Protein AF-A0A538N9B5-F1 (afdb_monomer_lite)

Secondary structure (DSSP, 8-state):
-PPPHHHHHHHHHHHTT--HHHHHHHHHHHHS-TT--HHHHHHHHHTSS---HHHHHHHHHHHTS-HHHHHHHHHHHHHHS-----------S--

Structure (mmCIF, N/CA/C/O backbone):
data_AF-A0A538N9B5-F1
#
_entry.id   AF-A0A538N9B5-F1
#
loop_
_atom_site.group_PDB
_atom_site.id
_atom_site.type_symbol
_atom_site.label_atom_id
_atom_site.label_alt_id
_atom_site.label_comp_id
_atom_site.label_asym_id
_atom_site.label_entity_id
_atom_site.label_seq_id
_atom_site.pdbx_PDB_ins_code
_atom_site.Cartn_x
_atom_site.Cartn_y
_atom_site.Cartn_z
_atom_site.occupancy
_atom_site.B_iso_or_equiv
_atom_site.auth_seq_id
_atom_site.auth_comp_id
_atom_site.auth_asym_id
_atom_site.auth_atom_id
_atom_site.pdbx_PDB_model_num
ATOM 1 N N . MET A 1 1 ? -1.132 -3.961 -23.345 1.00 58.12 1 MET A N 1
ATOM 2 C CA . MET A 1 1 ? -0.326 -3.013 -22.543 1.00 58.12 1 MET A CA 1
ATOM 3 C C . MET A 1 1 ? -0.195 -3.568 -21.140 1.00 58.12 1 MET A C 1
ATOM 5 O O . MET A 1 1 ? -1.171 -4.063 -20.601 1.00 58.12 1 MET A O 1
ATOM 9 N N . GLU A 1 2 ? 1.006 -3.547 -20.583 1.00 80.12 2 GLU A N 1
ATOM 10 C CA . GLU A 1 2 ? 1.301 -4.075 -19.250 1.00 80.12 2 GLU A CA 1
ATOM 11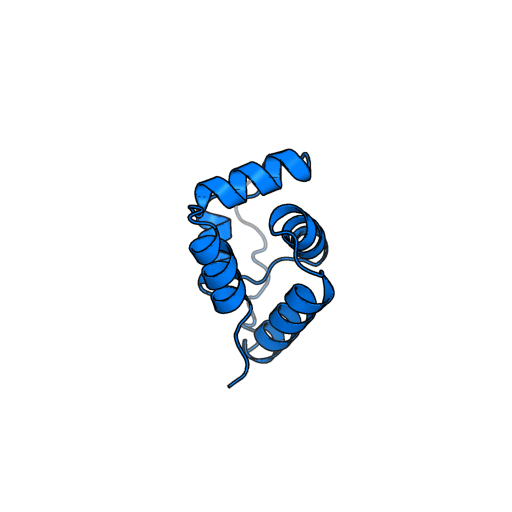 C C . GLU A 1 2 ? 0.876 -3.077 -18.154 1.00 80.12 2 GLU A C 1
ATOM 13 O O . GLU A 1 2 ? 1.362 -1.947 -18.141 1.00 80.12 2 GLU A O 1
ATOM 18 N N . GLU A 1 3 ? -0.005 -3.484 -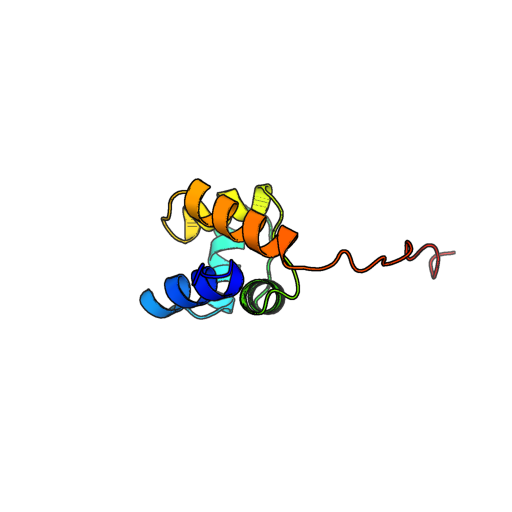17.232 1.00 90.44 3 GLU A N 1
ATOM 19 C CA . GLU A 1 3 ? -0.524 -2.635 -16.139 1.00 90.44 3 GLU A CA 1
ATOM 20 C C . GLU A 1 3 ? 0.607 -2.199 -15.183 1.00 90.44 3 GLU A C 1
ATOM 22 O O . GLU A 1 3 ? 1.459 -3.019 -14.815 1.00 90.44 3 GLU A O 1
ATOM 27 N N . SER A 1 4 ? 0.645 -0.917 -14.794 1.00 95.06 4 SER A N 1
ATOM 28 C CA . SER A 1 4 ? 1.600 -0.404 -13.800 1.00 95.06 4 SER A CA 1
ATOM 29 C C . SER A 1 4 ? 1.224 -0.860 -12.387 1.00 95.06 4 SER A C 1
ATOM 31 O O . SER A 1 4 ? 0.078 -1.210 -12.118 1.00 95.06 4 SER A O 1
ATOM 33 N N . PHE A 1 5 ? 2.176 -0.821 -11.456 1.00 97.12 5 PHE A N 1
ATOM 34 C CA . PHE A 1 5 ? 1.916 -1.171 -10.058 1.00 97.12 5 PHE A CA 1
ATOM 35 C C . PHE A 1 5 ? 0.809 -0.306 -9.447 1.00 97.12 5 PHE A C 1
ATOM 37 O O . PHE A 1 5 ? -0.106 -0.828 -8.818 1.00 97.12 5 PHE A O 1
ATOM 44 N N . GLY A 1 6 ? 0.875 1.009 -9.671 1.00 97.31 6 GLY A N 1
ATOM 45 C CA . GLY A 1 6 ? -0.112 1.947 -9.147 1.00 97.31 6 GLY A CA 1
ATOM 46 C C . GLY A 1 6 ? -1.516 1.690 -9.698 1.00 97.31 6 GLY A C 1
ATOM 47 O O . GLY A 1 6 ? -2.466 1.603 -8.925 1.00 97.31 6 GLY A O 1
ATOM 48 N N . ALA A 1 7 ? -1.632 1.447 -11.010 1.00 97.12 7 ALA A N 1
ATOM 49 C CA . ALA A 1 7 ? -2.905 1.112 -11.646 1.00 97.12 7 ALA A CA 1
ATOM 50 C C . ALA A 1 7 ? -3.489 -0.207 -11.111 1.00 97.12 7 ALA A C 1
ATOM 52 O O . ALA A 1 7 ? -4.666 -0.253 -10.751 1.00 97.12 7 ALA A O 1
ATOM 53 N N . MET A 1 8 ? -2.651 -1.242 -10.971 1.00 97.50 8 MET A N 1
ATOM 54 C CA . MET A 1 8 ? -3.047 -2.529 -10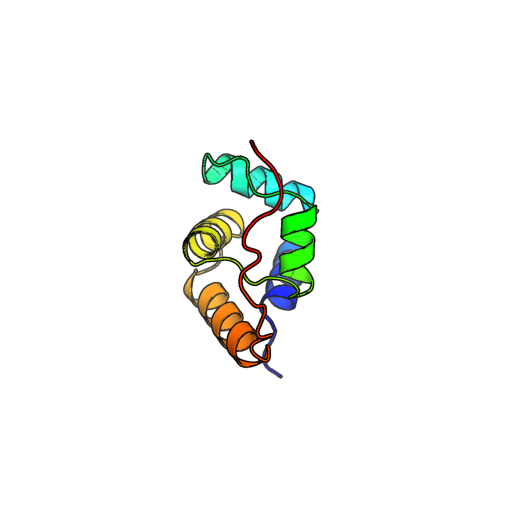.395 1.00 97.50 8 MET A CA 1
ATOM 55 C C . MET A 1 8 ? -3.558 -2.369 -8.960 1.00 97.50 8 MET A C 1
ATOM 57 O O . MET A 1 8 ? -4.620 -2.888 -8.614 1.00 97.50 8 MET A O 1
ATOM 61 N N . LEU A 1 9 ? -2.834 -1.611 -8.132 1.00 97.88 9 LEU A N 1
ATOM 62 C CA . LEU A 1 9 ? -3.206 -1.335 -6.747 1.00 97.88 9 LEU A CA 1
ATOM 63 C C . LEU A 1 9 ? -4.553 -0.603 -6.657 1.00 97.88 9 LEU A C 1
ATOM 65 O O . LEU A 1 9 ? -5.438 -1.031 -5.912 1.00 97.88 9 LEU A O 1
ATOM 69 N N . THR A 1 10 ? -4.747 0.449 -7.459 1.00 98.25 10 THR A N 1
ATOM 70 C CA . THR A 1 10 ? -6.018 1.181 -7.536 1.00 98.25 10 THR A CA 1
ATOM 71 C C . THR A 1 10 ? -7.162 0.266 -7.966 1.00 98.25 10 THR A C 1
ATOM 73 O O . THR A 1 10 ? -8.216 0.274 -7.328 1.00 98.25 10 THR A O 1
ATOM 76 N N . ARG A 1 11 ? -6.966 -0.561 -9.001 1.00 97.94 11 ARG A N 1
ATOM 77 C CA . ARG A 1 11 ? -7.984 -1.495 -9.501 1.00 97.94 11 ARG A CA 1
ATOM 78 C C . ARG A 1 11 ? -8.413 -2.494 -8.428 1.00 97.94 11 ARG A C 1
ATOM 80 O O . ARG A 1 11 ? -9.607 -2.646 -8.183 1.00 97.94 11 ARG A O 1
ATOM 87 N N . ILE A 1 12 ? -7.455 -3.138 -7.761 1.00 97.88 12 ILE A N 1
ATOM 88 C CA . ILE A 1 12 ? -7.708 -4.114 -6.688 1.00 97.88 12 ILE A CA 1
ATOM 89 C C . ILE A 1 12 ? -8.467 -3.465 -5.524 1.00 97.88 12 ILE A C 1
ATOM 91 O O . ILE A 1 12 ? -9.415 -4.054 -4.999 1.00 97.88 12 ILE A O 1
ATOM 95 N N . ARG A 1 13 ? -8.071 -2.247 -5.131 1.00 97.81 13 ARG A N 1
ATOM 96 C CA . ARG A 1 13 ? -8.720 -1.490 -4.058 1.00 97.81 13 ARG A CA 1
ATOM 97 C C . ARG A 1 13 ? -10.164 -1.124 -4.413 1.00 97.81 13 ARG A C 1
ATOM 99 O O . ARG A 1 13 ? -11.062 -1.313 -3.592 1.00 97.81 13 ARG A O 1
ATOM 106 N N . LEU A 1 14 ? -10.388 -0.589 -5.613 1.00 98.12 14 LEU A N 1
ATOM 107 C CA . LEU A 1 14 ? -11.714 -0.161 -6.064 1.00 98.12 14 LEU A CA 1
ATOM 108 C C . LEU A 1 14 ? -12.664 -1.343 -6.268 1.00 98.12 14 LEU A C 1
ATOM 110 O O . LEU A 1 14 ? -13.822 -1.238 -5.878 1.00 98.12 14 LEU A O 1
ATOM 114 N N . ALA A 1 15 ? -12.176 -2.482 -6.768 1.00 97.88 15 ALA A N 1
ATOM 115 C CA . ALA A 1 15 ? -12.969 -3.710 -6.880 1.00 97.88 15 ALA A CA 1
ATOM 116 C C . ALA A 1 15 ? -13.508 -4.203 -5.523 1.00 97.88 15 ALA A C 1
ATOM 118 O O . ALA A 1 15 ? -14.537 -4.867 -5.468 1.00 97.88 15 ALA A O 1
ATOM 119 N N . ARG A 1 16 ? -12.835 -3.849 -4.420 1.00 96.75 16 ARG A N 1
ATOM 120 C CA . ARG A 1 16 ? -13.263 -4.145 -3.043 1.00 96.75 16 ARG A CA 1
ATOM 121 C C . ARG A 1 16 ? -14.100 -3.030 -2.401 1.00 96.75 16 ARG A C 1
ATOM 123 O O . ARG A 1 16 ? -14.494 -3.158 -1.244 1.00 96.75 16 ARG A O 1
ATOM 130 N N . GLY A 1 17 ? -14.328 -1.912 -3.094 1.00 97.88 17 GLY A N 1
ATOM 131 C CA . GLY A 1 17 ? -14.989 -0.730 -2.531 1.00 97.88 17 GLY A CA 1
ATOM 132 C C . GLY A 1 17 ? -14.192 -0.069 -1.400 1.00 97.88 17 GLY A C 1
ATOM 133 O O . GLY A 1 17 ? -14.764 0.537 -0.494 1.00 97.88 17 GLY A O 1
ATOM 134 N N . TRP A 1 18 ? -12.865 -0.230 -1.382 1.00 98.25 18 TRP A N 1
ATOM 135 C CA . TRP A 1 18 ? -12.024 0.286 -0.302 1.00 98.25 18 TRP A CA 1
ATOM 136 C C . TRP A 1 18 ? -11.505 1.692 -0.615 1.00 98.25 18 TRP A C 1
ATOM 138 O O . TRP A 1 18 ? -11.135 2.003 -1.746 1.00 98.25 18 TRP A O 1
ATOM 148 N N . SER A 1 19 ? -11.438 2.564 0.392 1.00 98.31 19 SER A N 1
ATOM 149 C CA . SER A 1 19 ? -10.746 3.854 0.282 1.00 98.31 19 SER A CA 1
ATOM 150 C C . SER A 1 19 ? -9.234 3.676 0.472 1.00 98.31 19 SER A C 1
ATOM 152 O O . SER A 1 19 ? -8.778 2.664 1.004 1.00 98.31 19 SER A O 1
ATOM 154 N N . GLN A 1 20 ? -8.430 4.655 0.045 1.00 98.38 20 GLN A N 1
ATOM 155 C CA . GLN A 1 20 ? -6.975 4.634 0.275 1.00 98.38 20 GLN A CA 1
ATOM 156 C C . GLN A 1 20 ? -6.636 4.566 1.771 1.00 98.38 20 GLN A C 1
ATOM 158 O O . GLN A 1 20 ? -5.745 3.819 2.167 1.00 98.38 20 GLN A O 1
ATOM 163 N N . LEU A 1 21 ? -7.375 5.313 2.601 1.00 98.19 21 LEU A N 1
ATOM 164 C CA . LEU A 1 21 ? -7.231 5.278 4.058 1.00 98.19 21 LEU A CA 1
ATOM 165 C C . LEU A 1 21 ? -7.518 3.876 4.604 1.00 98.19 21 LEU A C 1
ATOM 167 O O . LEU A 1 21 ? -6.715 3.344 5.358 1.00 98.19 21 LEU A O 1
ATOM 171 N N . ARG A 1 22 ? -8.590 3.236 4.128 1.00 98.12 22 ARG A N 1
ATOM 172 C CA . ARG A 1 22 ? -8.979 1.889 4.553 1.00 98.12 22 ARG A CA 1
ATOM 173 C C . ARG A 1 22 ? -7.898 0.836 4.279 1.00 98.12 22 ARG A C 1
ATOM 175 O O . ARG A 1 22 ? -7.764 -0.113 5.051 1.00 98.12 22 ARG A O 1
ATOM 182 N N . VAL A 1 23 ? -7.149 0.973 3.180 1.00 97.69 23 VAL A N 1
ATOM 183 C CA . VAL A 1 23 ? -6.000 0.097 2.881 1.00 97.69 23 VAL A CA 1
ATOM 184 C C . VAL A 1 23 ? -4.821 0.412 3.798 1.00 97.69 23 VAL A C 1
ATOM 186 O O . VAL A 1 23 ? -4.217 -0.514 4.330 1.00 97.69 23 VAL A O 1
ATOM 189 N N . ALA A 1 24 ? -4.521 1.695 4.024 1.00 97.81 24 ALA A N 1
ATOM 190 C CA . ALA A 1 24 ? -3.451 2.116 4.928 1.00 97.81 24 ALA A CA 1
ATOM 191 C C . ALA A 1 24 ? -3.675 1.598 6.360 1.00 97.81 24 ALA A C 1
ATOM 193 O O . ALA A 1 24 ? -2.777 1.007 6.948 1.00 97.81 24 ALA A O 1
ATOM 194 N N . GLU A 1 25 ? -4.892 1.731 6.888 1.00 97.69 25 GLU A N 1
ATOM 195 C CA . GLU A 1 25 ? -5.266 1.223 8.214 1.00 97.69 25 GLU A CA 1
ATOM 196 C C . GLU A 1 25 ? -5.098 -0.295 8.314 1.00 97.69 25 GLU A C 1
ATOM 198 O O . GLU A 1 25 ? -4.533 -0.793 9.285 1.00 97.69 25 GLU A O 1
ATOM 203 N N . ARG A 1 26 ? -5.526 -1.041 7.286 1.00 97.69 26 ARG A N 1
ATOM 204 C CA . ARG A 1 26 ? -5.341 -2.500 7.230 1.00 97.69 26 ARG A CA 1
ATOM 205 C C . ARG A 1 26 ? -3.870 -2.898 7.168 1.00 97.69 26 ARG A C 1
ATOM 207 O O . ARG A 1 26 ? -3.487 -3.858 7.825 1.00 97.69 26 ARG A O 1
ATOM 214 N N . LEU A 1 27 ? -3.052 -2.166 6.413 1.00 97.12 27 LEU A N 1
ATOM 215 C CA . LEU A 1 27 ? -1.605 -2.381 6.351 1.00 97.12 27 LEU A CA 1
ATOM 216 C C . LEU A 1 27 ? -0.944 -2.153 7.706 1.00 97.12 27 LEU A C 1
ATOM 218 O O . LEU A 1 27 ? -0.160 -2.992 8.140 1.00 97.12 27 LEU A O 1
ATOM 222 N N . CYS A 1 28 ? -1.273 -1.057 8.386 1.00 97.31 28 CYS A N 1
ATOM 223 C CA . CYS A 1 28 ? -0.742 -0.764 9.714 1.00 97.31 28 CYS A CA 1
ATOM 224 C C . CYS A 1 28 ? -1.178 -1.822 10.735 1.00 97.31 28 CYS A C 1
ATOM 226 O O . CYS A 1 28 ? -0.348 -2.308 11.497 1.00 97.31 28 CYS A O 1
ATOM 228 N N . ALA A 1 29 ? -2.450 -2.232 10.706 1.00 97.06 29 ALA A N 1
ATOM 229 C CA . ALA A 1 29 ? -2.974 -3.268 11.591 1.00 97.06 29 ALA A CA 1
ATOM 230 C C . ALA A 1 29 ? -2.322 -4.640 11.350 1.00 97.06 29 ALA A C 1
ATOM 232 O O . ALA A 1 29 ? -1.967 -5.316 12.309 1.00 97.06 29 ALA A O 1
ATOM 233 N N . ALA A 1 30 ? -2.134 -5.041 10.088 1.00 96.75 30 ALA A N 1
ATOM 234 C CA . ALA A 1 30 ? -1.523 -6.325 9.751 1.00 96.75 30 ALA A CA 1
ATOM 235 C C . ALA A 1 30 ? -0.017 -6.347 10.046 1.00 96.75 30 ALA A C 1
ATOM 237 O O . ALA A 1 30 ? 0.484 -7.318 10.603 1.00 96.75 30 ALA A O 1
ATOM 238 N N . SER A 1 31 ? 0.697 -5.273 9.695 1.00 95.06 31 SER A N 1
ATOM 239 C CA . SER A 1 31 ? 2.154 -5.200 9.855 1.00 95.06 31 SER A CA 1
ATOM 240 C C . SER A 1 31 ? 2.617 -4.881 11.274 1.00 95.06 31 SER A C 1
ATOM 242 O O . SER A 1 31 ? 3.792 -5.066 11.580 1.00 95.06 31 SER A O 1
ATOM 244 N N . GLY A 1 32 ? 1.734 -4.343 12.120 1.00 95.50 32 GLY A N 1
ATOM 245 C CA . GLY A 1 32 ? 2.107 -3.760 13.410 1.00 95.50 32 GLY A CA 1
ATOM 246 C C . GLY A 1 32 ? 2.904 -2.453 13.289 1.00 95.50 32 GLY A C 1
ATOM 247 O O . GLY A 1 32 ? 3.393 -1.940 14.293 1.00 95.50 32 GLY A O 1
ATOM 248 N N . VAL A 1 33 ? 3.048 -1.893 12.080 1.00 91.56 33 VAL A N 1
ATOM 249 C CA . VAL A 1 33 ? 3.858 -0.699 11.807 1.00 91.56 33 VAL A CA 1
ATOM 250 C C . VAL A 1 33 ? 2.962 0.445 11.329 1.00 91.56 33 VAL A C 1
ATOM 252 O O . VAL A 1 33 ? 2.480 0.449 10.199 1.00 91.56 33 VAL A O 1
ATOM 255 N N . ALA A 1 34 ? 2.794 1.477 12.160 1.00 87.31 34 ALA A N 1
ATOM 256 C CA . ALA A 1 34 ? 1.919 2.626 11.896 1.00 87.31 34 ALA A CA 1
ATOM 257 C C . ALA A 1 34 ? 2.535 3.706 10.973 1.00 87.31 34 ALA A C 1
ATOM 259 O O . ALA A 1 34 ? 2.382 4.901 11.218 1.00 87.31 34 ALA A O 1
ATOM 260 N N . THR A 1 35 ? 3.270 3.316 9.925 1.00 89.31 35 THR A N 1
ATOM 261 C CA . THR A 1 35 ? 3.980 4.272 9.043 1.00 89.31 35 THR A CA 1
ATOM 262 C C . THR A 1 35 ? 3.302 4.501 7.694 1.00 89.31 35 THR A C 1
ATOM 264 O O . THR A 1 35 ? 3.607 5.484 7.014 1.00 89.31 35 THR A O 1
ATOM 267 N N . VAL A 1 36 ? 2.360 3.642 7.292 1.00 93.88 36 VAL A N 1
ATOM 268 C CA . VAL A 1 36 ? 1.621 3.820 6.036 1.00 93.88 36 VAL A CA 1
ATOM 269 C C . VAL A 1 36 ? 0.415 4.718 6.271 1.00 93.88 36 VAL A C 1
ATOM 271 O O . VAL A 1 36 ? -0.451 4.446 7.096 1.00 93.88 36 VAL A O 1
ATOM 274 N N . THR A 1 37 ? 0.337 5.796 5.497 1.00 96.88 37 THR A N 1
ATOM 275 C CA . THR A 1 37 ? -0.773 6.753 5.540 1.00 96.88 37 THR A CA 1
ATOM 276 C C . THR A 1 37 ? -1.577 6.706 4.245 1.00 96.88 37 THR A C 1
ATOM 278 O O . THR A 1 37 ? -1.117 6.203 3.216 1.00 96.88 37 THR A O 1
ATOM 281 N N . ARG A 1 38 ? -2.761 7.329 4.240 1.00 97.44 38 ARG A N 1
ATOM 282 C CA . ARG A 1 38 ? -3.535 7.568 3.009 1.00 97.44 38 ARG A CA 1
ATOM 283 C C . ARG A 1 38 ? -2.714 8.295 1.930 1.00 97.44 38 ARG A C 1
ATOM 285 O O . ARG A 1 38 ? -2.891 8.027 0.743 1.00 97.44 38 ARG A O 1
ATOM 292 N N . ASN A 1 39 ? -1.803 9.188 2.321 1.00 97.69 39 ASN A N 1
ATOM 293 C CA . ASN A 1 39 ? -0.934 9.901 1.383 1.00 97.69 39 ASN A CA 1
ATOM 294 C C . ASN A 1 39 ? 0.153 8.991 0.802 1.00 97.69 39 ASN A C 1
ATOM 296 O O . ASN A 1 39 ? 0.452 9.097 -0.387 1.00 97.69 39 ASN A O 1
ATOM 300 N N . GLU A 1 40 ? 0.703 8.077 1.602 1.00 97.69 40 GLU A N 1
ATOM 301 C CA . GLU A 1 40 ? 1.641 7.064 1.109 1.00 97.69 40 GLU A CA 1
ATOM 302 C C . GLU A 1 40 ? 0.949 6.125 0.108 1.00 97.69 40 GLU A C 1
ATOM 304 O O . GLU A 1 40 ? 1.463 5.919 -0.990 1.00 97.69 40 GLU A O 1
ATOM 309 N N . MET A 1 41 ? -0.284 5.694 0.404 1.00 97.94 41 MET A N 1
ATOM 310 C CA . MET A 1 41 ? -1.119 4.950 -0.548 1.00 97.94 41 MET A CA 1
ATOM 311 C C . MET A 1 41 ? -1.359 5.726 -1.850 1.00 97.94 41 MET A C 1
ATOM 313 O O . MET A 1 41 ? -1.208 5.173 -2.935 1.00 97.94 41 MET A O 1
ATOM 317 N N . SER A 1 42 ? -1.669 7.025 -1.768 1.00 97.75 42 SER A N 1
ATOM 318 C CA . SER A 1 42 ? -1.817 7.884 -2.954 1.00 97.75 42 SER A CA 1
ATOM 319 C C . SER A 1 42 ? -0.527 7.982 -3.781 1.00 97.75 42 SER A C 1
ATOM 321 O O . SER A 1 42 ? -0.581 7.958 -5.010 1.00 97.75 42 SER A O 1
ATOM 323 N N . ARG A 1 43 ? 0.647 8.069 -3.139 1.00 97.88 43 ARG A N 1
ATOM 324 C CA . ARG A 1 43 ? 1.949 8.071 -3.833 1.00 97.88 43 ARG A CA 1
ATOM 325 C C . ARG A 1 43 ? 2.212 6.752 -4.554 1.00 97.88 43 ARG A C 1
ATOM 327 O O . ARG A 1 43 ? 2.755 6.771 -5.656 1.00 97.88 43 ARG A O 1
ATOM 334 N N . TRP A 1 44 ? 1.824 5.628 -3.958 1.00 97.62 44 TRP A N 1
ATOM 335 C CA . TRP A 1 44 ? 1.955 4.313 -4.584 1.00 97.62 44 TRP A CA 1
ATOM 336 C C . TRP A 1 44 ? 1.007 4.139 -5.772 1.00 97.62 44 TRP A C 1
ATOM 338 O O . TRP A 1 44 ? 1.438 3.700 -6.836 1.00 97.62 44 TRP A O 1
ATOM 348 N N . GLU A 1 45 ? -0.255 4.547 -5.628 1.00 97.75 45 GLU A N 1
ATOM 349 C CA . GLU A 1 45 ? -1.267 4.468 -6.692 1.00 97.75 45 GLU A CA 1
ATOM 350 C C . GLU A 1 45 ? -0.935 5.350 -7.901 1.00 97.75 45 GLU A C 1
ATOM 352 O O . GLU A 1 45 ? -1.142 4.944 -9.042 1.00 97.75 45 GLU A O 1
ATOM 357 N N . ARG A 1 46 ? -0.358 6.536 -7.674 1.00 96.31 46 ARG A N 1
ATOM 358 C CA . ARG A 1 46 ? 0.085 7.430 -8.759 1.00 96.31 46 ARG A CA 1
ATOM 359 C C . ARG A 1 46 ? 1.438 7.039 -9.359 1.00 96.31 46 ARG A C 1
ATOM 361 O O . ARG A 1 46 ? 1.815 7.562 -10.400 1.00 96.31 46 ARG A O 1
ATOM 368 N N . GLY A 1 47 ? 2.170 6.125 -8.722 1.00 94.25 47 GLY A N 1
ATOM 369 C CA . GLY A 1 47 ? 3.513 5.725 -9.145 1.00 94.25 47 GLY A CA 1
ATOM 370 C C . GLY A 1 47 ? 4.632 6.698 -8.747 1.00 94.25 47 GLY A C 1
ATOM 371 O O . GLY A 1 47 ? 5.794 6.439 -9.064 1.00 94.25 47 GLY A O 1
ATOM 372 N N . ASP A 1 48 ? 4.330 7.763 -7.994 1.00 94.12 48 ASP A N 1
ATOM 373 C CA . ASP A 1 48 ? 5.315 8.697 -7.418 1.00 94.12 48 ASP A CA 1
ATOM 374 C C . ASP A 1 48 ? 6.366 7.973 -6.567 1.00 94.12 48 ASP A C 1
ATOM 376 O O . ASP A 1 48 ? 7.521 8.400 -6.455 1.00 94.12 48 ASP A O 1
ATOM 380 N N . ARG A 1 49 ? 5.969 6.860 -5.948 1.00 95.00 49 ARG A N 1
ATOM 381 C CA . ARG A 1 49 ? 6.835 5.973 -5.178 1.00 95.00 49 ARG A CA 1
ATOM 382 C C . ARG A 1 49 ? 6.412 4.531 -5.403 1.00 95.00 49 ARG A C 1
ATOM 384 O O . ARG A 1 49 ? 5.233 4.238 -5.538 1.00 95.00 49 ARG A O 1
ATOM 391 N N . ILE A 1 50 ? 7.390 3.634 -5.414 1.00 95.62 50 ILE A N 1
ATOM 392 C CA . ILE A 1 50 ? 7.147 2.196 -5.496 1.00 95.62 50 ILE A CA 1
ATOM 393 C C . ILE A 1 50 ? 7.509 1.604 -4.130 1.00 95.62 50 ILE A C 1
ATOM 395 O O . ILE A 1 50 ? 8.621 1.867 -3.664 1.00 95.62 50 ILE A O 1
ATOM 399 N N . PRO A 1 51 ? 6.612 0.842 -3.479 1.00 96.00 51 PRO A N 1
ATOM 400 C CA . PRO A 1 51 ? 6.879 0.271 -2.165 1.00 96.00 51 PRO A CA 1
ATOM 401 C C . PRO A 1 51 ? 8.098 -0.658 -2.179 1.00 96.00 51 PRO A C 1
ATOM 403 O O . PRO A 1 51 ? 8.464 -1.240 -3.208 1.00 96.00 51 PRO A O 1
ATOM 406 N N . SER A 1 52 ? 8.741 -0.788 -1.019 1.00 95.62 52 SER A N 1
ATOM 407 C CA . SER A 1 52 ? 9.813 -1.759 -0.792 1.00 95.62 52 SER A CA 1
ATOM 408 C C . SER A 1 52 ? 9.269 -3.191 -0.802 1.00 95.62 52 SER A C 1
ATOM 410 O O . SER A 1 52 ? 8.057 -3.407 -0.780 1.00 95.62 52 SER A O 1
ATOM 412 N N . ARG A 1 53 ? 10.165 -4.188 -0.808 1.00 95.00 53 ARG A N 1
ATOM 413 C CA . ARG A 1 53 ? 9.766 -5.601 -0.721 1.00 95.00 53 ARG A CA 1
ATOM 414 C C . ARG A 1 53 ? 8.919 -5.889 0.523 1.00 95.00 53 ARG A C 1
ATOM 416 O O . ARG A 1 53 ? 7.856 -6.469 0.378 1.00 95.00 53 ARG A O 1
ATOM 423 N N . PHE A 1 54 ? 9.333 -5.376 1.681 1.00 95.50 54 PHE A N 1
ATOM 424 C CA . PHE A 1 54 ? 8.588 -5.496 2.938 1.00 95.50 54 PHE A CA 1
ATOM 425 C C . PHE A 1 54 ? 7.115 -5.081 2.793 1.00 95.50 54 PHE A C 1
ATOM 427 O O . PHE A 1 54 ? 6.212 -5.820 3.171 1.00 95.50 54 PHE A O 1
ATOM 434 N N . TRP A 1 55 ? 6.853 -3.920 2.184 1.00 97.19 55 TRP A N 1
ATOM 435 C CA . TRP A 1 55 ? 5.480 -3.453 1.980 1.00 97.19 55 TRP A CA 1
ATOM 436 C C . TRP A 1 55 ? 4.724 -4.240 0.913 1.00 97.19 55 TRP A C 1
ATOM 438 O O . TRP A 1 55 ? 3.506 -4.345 1.006 1.00 97.19 55 TRP A O 1
ATOM 448 N N . LEU A 1 56 ? 5.412 -4.809 -0.081 1.00 97.69 56 LEU A N 1
ATOM 449 C CA . LEU A 1 56 ? 4.781 -5.690 -1.067 1.00 97.69 56 LEU A CA 1
ATOM 450 C C . LEU A 1 56 ? 4.264 -6.982 -0.427 1.00 97.69 56 LEU A C 1
ATOM 452 O O . LEU A 1 56 ? 3.169 -7.409 -0.779 1.00 97.69 56 LEU A O 1
ATOM 456 N N . ASP A 1 57 ? 5.005 -7.560 0.521 1.00 97.69 57 ASP A N 1
ATOM 457 C CA . ASP A 1 57 ? 4.573 -8.765 1.238 1.00 97.69 57 ASP A CA 1
ATOM 458 C C . ASP A 1 57 ? 3.307 -8.473 2.078 1.00 97.69 57 ASP A C 1
ATOM 460 O O . ASP A 1 57 ? 2.315 -9.199 1.996 1.00 97.69 57 ASP A O 1
ATOM 464 N N . TRP A 1 58 ? 3.271 -7.345 2.798 1.00 98.12 58 TRP A N 1
ATOM 465 C CA . TRP A 1 58 ? 2.076 -6.929 3.549 1.00 98.12 58 TRP A CA 1
ATOM 466 C C . TRP A 1 58 ? 0.895 -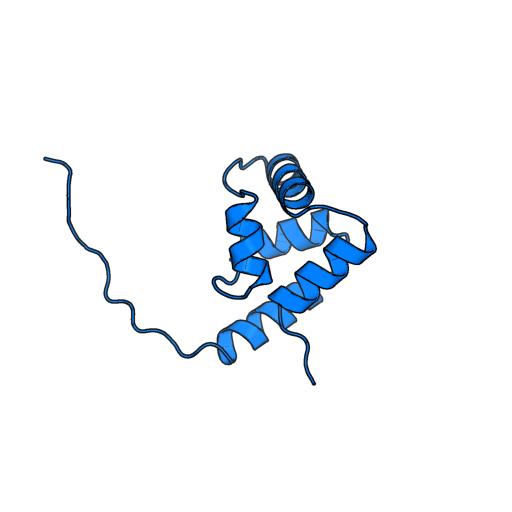6.543 2.660 1.00 98.12 58 TRP A C 1
ATOM 468 O O . TRP A 1 58 ? -0.251 -6.848 2.985 1.00 98.12 58 TRP A O 1
ATOM 478 N N . LEU A 1 59 ? 1.152 -5.890 1.526 1.00 97.81 59 LEU A N 1
ATOM 479 C CA . LEU A 1 59 ? 0.119 -5.589 0.538 1.00 97.81 59 LEU A CA 1
ATOM 480 C C . LEU A 1 59 ? -0.485 -6.868 -0.037 1.00 97.81 59 LEU A C 1
ATOM 482 O O . LEU A 1 59 ? -1.699 -6.928 -0.184 1.00 97.81 59 LEU A O 1
ATOM 486 N N . ALA A 1 60 ? 0.332 -7.878 -0.339 1.00 97.81 60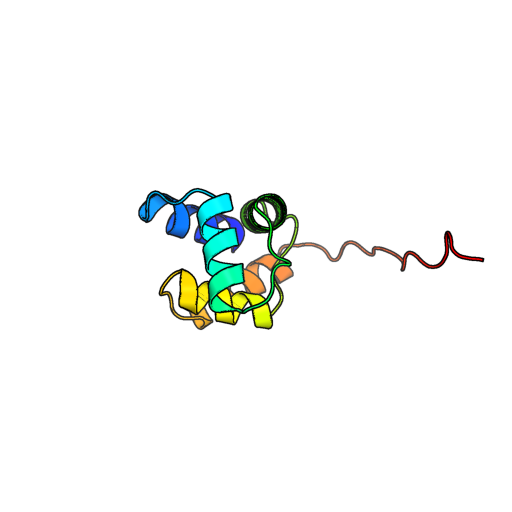 ALA A N 1
ATOM 487 C CA . ALA A 1 60 ? -0.137 -9.169 -0.833 1.00 97.81 60 ALA A CA 1
ATOM 488 C C . ALA A 1 60 ? -1.100 -9.825 0.163 1.00 97.81 60 ALA A C 1
ATOM 490 O O . ALA A 1 60 ? -2.188 -10.253 -0.220 1.00 97.81 60 ALA A O 1
ATOM 491 N N . LEU A 1 61 ? -0.738 -9.805 1.448 1.00 97.62 61 LEU A N 1
ATOM 492 C CA . LEU A 1 61 ? -1.573 -10.313 2.532 1.00 97.62 61 LEU A CA 1
ATOM 493 C C . LEU A 1 61 ? -2.885 -9.523 2.662 1.00 97.62 61 LEU A C 1
ATOM 495 O O . LEU A 1 61 ? -3.960 -10.109 2.618 1.00 97.62 61 LEU A O 1
ATOM 499 N N . VAL A 1 62 ? -2.822 -8.192 2.773 1.00 97.31 62 VAL A N 1
ATOM 500 C CA . VAL A 1 62 ? -4.004 -7.329 2.988 1.00 97.31 62 VAL A CA 1
ATOM 501 C C . VAL A 1 62 ? -4.952 -7.309 1.789 1.00 97.31 62 VAL A C 1
ATOM 503 O O . VAL A 1 62 ? -6.165 -7.169 1.950 1.00 97.31 62 VAL A O 1
ATOM 506 N N . LEU A 1 63 ? -4.404 -7.383 0.578 1.00 96.50 63 LEU A N 1
ATOM 507 C CA . LEU A 1 63 ? -5.170 -7.363 -0.663 1.00 96.50 63 LEU A CA 1
ATOM 508 C C . LEU A 1 63 ? -5.543 -8.763 -1.142 1.00 96.50 63 LEU A C 1
ATOM 510 O O . LEU A 1 63 ? -6.205 -8.860 -2.173 1.00 96.50 63 LEU A O 1
ATOM 514 N N . GLU A 1 64 ? -5.130 -9.813 -0.427 1.00 96.31 64 GLU A N 1
ATOM 515 C CA . GLU A 1 64 ? -5.386 -11.217 -0.760 1.00 96.31 64 GLU A CA 1
ATOM 516 C C . GLU A 1 64 ? -5.035 -11.526 -2.222 1.00 96.31 64 GLU A C 1
ATOM 518 O O . GLU A 1 64 ? -5.841 -12.043 -2.999 1.00 96.31 64 GLU A O 1
ATOM 523 N N . VAL A 1 65 ? -3.827 -11.135 -2.627 1.00 96.62 65 VAL A N 1
ATOM 524 C CA . VAL A 1 65 ? -3.278 -11.420 -3.956 1.00 96.62 65 VAL A CA 1
ATOM 525 C C . VAL A 1 65 ? -1.885 -12.031 -3.825 1.00 96.62 65 VAL A C 1
ATOM 527 O O . VAL A 1 65 ? -1.160 -11.682 -2.896 1.00 96.62 65 VAL A O 1
ATOM 530 N N . PRO A 1 66 ? -1.460 -12.896 -4.762 1.00 97.44 66 PRO A N 1
ATOM 531 C CA . PRO A 1 66 ? -0.097 -13.415 -4.776 1.00 97.44 66 PRO A CA 1
ATOM 532 C C . PRO A 1 66 ? 0.942 -12.292 -4.834 1.00 97.44 66 PRO A C 1
ATOM 534 O O . PRO A 1 66 ? 0.831 -11.359 -5.642 1.00 97.44 66 PRO A O 1
ATOM 537 N N . VAL A 1 67 ? 1.977 -12.395 -4.001 1.00 97.12 67 VAL A N 1
ATOM 538 C CA . VAL A 1 67 ? 3.025 -11.373 -3.902 1.00 97.12 67 VAL A CA 1
ATOM 539 C C . VAL A 1 67 ? 3.808 -11.229 -5.204 1.00 97.12 67 VAL A C 1
ATOM 541 O O . VAL A 1 67 ? 4.227 -10.129 -5.554 1.00 97.12 67 VAL A O 1
ATOM 544 N N . GLU A 1 68 ? 3.934 -12.302 -5.979 1.00 96.38 68 GLU A N 1
ATOM 545 C CA . GLU A 1 68 ? 4.613 -12.347 -7.272 1.00 96.38 68 GLU A CA 1
ATOM 546 C C . GLU A 1 68 ? 3.949 -11.409 -8.282 1.00 96.38 68 GLU A C 1
ATOM 548 O O . GLU A 1 68 ? 4.638 -10.749 -9.064 1.00 96.38 68 GLU A O 1
ATOM 553 N N . GLN A 1 69 ? 2.617 -11.287 -8.233 1.00 96.00 69 GLN A N 1
ATOM 554 C CA . GLN A 1 69 ? 1.885 -10.374 -9.108 1.00 96.00 69 GLN A CA 1
ATOM 555 C C . GLN A 1 69 ? 2.227 -8.915 -8.781 1.00 96.00 69 GLN A C 1
ATOM 557 O O . GLN A 1 69 ? 2.563 -8.133 -9.677 1.00 96.00 69 GLN A O 1
ATOM 562 N N . LEU A 1 70 ? 2.221 -8.559 -7.491 1.00 96.62 70 LEU A N 1
ATOM 563 C CA . LEU A 1 70 ? 2.593 -7.219 -7.032 1.00 96.62 70 LEU A CA 1
ATOM 564 C C . LEU A 1 70 ? 4.076 -6.923 -7.291 1.00 96.62 70 LEU A C 1
ATOM 566 O O . LEU A 1 70 ? 4.419 -5.845 -7.781 1.00 96.62 70 LEU A O 1
ATOM 570 N N . ALA A 1 71 ? 4.961 -7.879 -7.011 1.00 96.50 71 ALA A N 1
ATOM 571 C CA . ALA A 1 71 ? 6.399 -7.755 -7.213 1.00 96.50 71 ALA A CA 1
ATOM 572 C C . ALA A 1 71 ? 6.756 -7.597 -8.696 1.00 96.50 71 ALA A C 1
ATOM 574 O O . ALA A 1 71 ? 7.567 -6.732 -9.038 1.00 96.50 71 ALA A O 1
ATOM 575 N N . GLY A 1 72 ? 6.111 -8.359 -9.583 1.00 96.19 72 GLY A N 1
ATOM 576 C CA . GLY A 1 72 ? 6.269 -8.234 -11.029 1.00 96.19 72 GLY A CA 1
ATOM 577 C C . GLY A 1 72 ? 5.831 -6.860 -11.538 1.00 96.19 72 GLY A C 1
ATOM 578 O O . GLY A 1 72 ? 6.578 -6.197 -12.262 1.00 96.19 72 GLY A O 1
ATOM 579 N N . ALA A 1 73 ? 4.659 -6.376 -11.112 1.00 95.88 73 ALA A N 1
ATOM 580 C CA . ALA A 1 73 ? 4.182 -5.039 -11.470 1.00 95.88 73 ALA A CA 1
ATOM 581 C C . ALA A 1 73 ? 5.092 -3.923 -10.926 1.00 95.88 73 ALA A C 1
ATOM 583 O O . ALA A 1 73 ? 5.401 -2.964 -11.645 1.00 95.88 73 ALA A O 1
ATOM 584 N N . ALA A 1 74 ? 5.582 -4.060 -9.691 1.00 96.56 74 ALA A N 1
ATOM 585 C CA . ALA A 1 74 ? 6.528 -3.130 -9.083 1.00 96.56 74 ALA A CA 1
ATOM 586 C C . ALA A 1 74 ? 7.866 -3.108 -9.835 1.00 96.56 74 ALA A C 1
ATOM 588 O O . ALA A 1 74 ? 8.375 -2.032 -10.142 1.00 96.56 74 ALA A O 1
ATOM 589 N N . ALA A 1 75 ? 8.420 -4.270 -10.195 1.00 95.06 75 ALA A N 1
ATOM 590 C CA . ALA A 1 75 ? 9.666 -4.374 -10.953 1.00 95.06 75 ALA A CA 1
ATOM 591 C C . ALA A 1 75 ? 9.556 -3.709 -12.333 1.00 95.06 75 ALA A C 1
ATOM 593 O O . ALA A 1 75 ? 10.416 -2.908 -12.703 1.00 95.06 75 ALA A O 1
ATOM 594 N N . ARG A 1 76 ? 8.467 -3.967 -13.067 1.00 94.25 76 ARG A N 1
ATOM 595 C CA . ARG A 1 76 ? 8.196 -3.312 -14.357 1.00 94.25 76 ARG A CA 1
ATOM 596 C C . ARG A 1 76 ? 8.050 -1.797 -14.208 1.00 94.25 76 ARG A C 1
ATOM 598 O O . ARG A 1 76 ? 8.604 -1.047 -15.007 1.00 94.25 76 ARG A O 1
ATOM 605 N N . SER A 1 77 ? 7.364 -1.343 -13.161 1.00 94.44 77 SER A N 1
ATOM 606 C CA . SER A 1 77 ? 7.191 0.089 -12.880 1.00 94.44 77 SER A CA 1
ATOM 607 C C . SER A 1 77 ? 8.516 0.771 -12.519 1.00 94.44 77 SER A C 1
ATOM 609 O O . SER A 1 77 ? 8.759 1.884 -12.975 1.00 94.44 77 SER A O 1
ATOM 611 N N . ARG A 1 78 ? 9.409 0.095 -11.775 1.00 93.06 78 ARG A N 1
ATOM 612 C CA . ARG A 1 78 ? 10.762 0.602 -11.468 1.00 93.06 78 ARG A CA 1
ATOM 613 C C . ARG A 1 78 ? 11.595 0.778 -12.733 1.00 93.06 78 ARG A C 1
ATOM 615 O O . ARG A 1 78 ? 12.241 1.802 -12.869 1.00 93.06 78 ARG A O 1
ATOM 622 N N . ARG A 1 79 ? 11.539 -0.175 -13.671 1.00 91.31 79 ARG A N 1
ATOM 623 C CA . ARG A 1 79 ? 12.266 -0.097 -14.955 1.00 91.31 79 ARG A CA 1
ATOM 624 C C . ARG A 1 79 ? 11.775 1.035 -15.858 1.00 91.31 79 ARG A C 1
ATOM 626 O O . ARG A 1 79 ? 12.560 1.599 -16.605 1.00 91.31 79 ARG A O 1
ATOM 633 N N . ARG A 1 80 ? 10.474 1.342 -15.812 1.00 87.00 80 ARG A N 1
ATOM 634 C CA . ARG A 1 80 ? 9.862 2.427 -16.600 1.00 87.00 80 ARG A CA 1
ATOM 635 C C . ARG A 1 80 ? 10.120 3.810 -16.009 1.00 87.00 80 ARG A C 1
ATOM 637 O O . ARG A 1 80 ? 9.983 4.799 -16.721 1.00 87.00 80 ARG A O 1
ATOM 644 N N . ARG A 1 81 ? 10.463 3.891 -14.721 1.00 76.12 81 ARG A N 1
ATOM 645 C CA . ARG A 1 81 ? 10.833 5.145 -14.078 1.00 76.12 81 ARG A CA 1
ATOM 646 C C . ARG A 1 81 ? 12.304 5.428 -14.405 1.00 76.12 81 ARG A C 1
ATOM 648 O O . ARG A 1 81 ? 13.149 4.644 -13.976 1.00 76.12 81 ARG A O 1
ATOM 655 N N . PRO A 1 82 ? 12.636 6.512 -15.128 1.00 59.50 82 PRO A N 1
ATOM 656 C CA . PRO A 1 82 ? 14.028 6.922 -15.235 1.00 59.50 82 PRO A CA 1
ATOM 657 C C . PRO A 1 82 ? 14.559 7.142 -13.817 1.00 59.50 82 PRO A C 1
ATOM 659 O O . PRO A 1 82 ? 13.841 7.676 -12.964 1.00 59.50 82 PRO A O 1
ATOM 662 N N . ALA A 1 83 ? 15.780 6.678 -13.547 1.00 55.28 83 ALA A N 1
ATOM 663 C CA . ALA A 1 83 ? 16.466 6.990 -12.305 1.00 55.28 83 ALA A CA 1
ATOM 664 C C . ALA A 1 83 ? 16.566 8.516 -12.228 1.00 55.28 83 ALA A C 1
ATOM 666 O O . ALA A 1 83 ? 17.386 9.127 -12.905 1.00 55.28 83 ALA A O 1
ATOM 667 N N . VAL A 1 84 ? 15.668 9.146 -11.471 1.00 55.75 84 VAL A N 1
ATOM 668 C CA . VAL A 1 84 ? 15.897 10.515 -11.038 1.00 55.75 84 VAL A CA 1
ATOM 669 C C . VAL A 1 84 ? 17.095 10.401 -10.115 1.00 55.75 84 VAL A C 1
ATOM 671 O O . VAL A 1 84 ? 16.974 9.869 -9.011 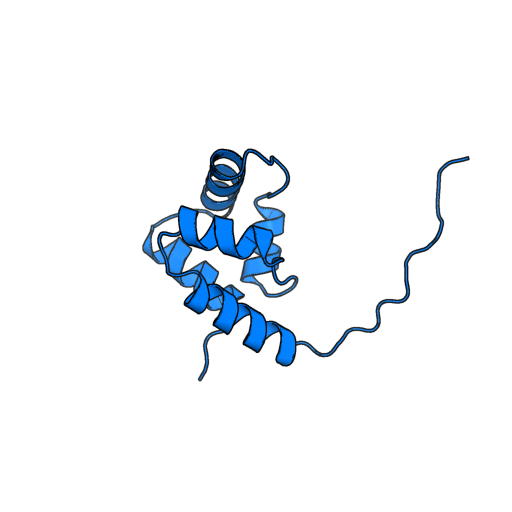1.00 55.75 84 VAL A O 1
ATOM 674 N N . ASP A 1 85 ? 18.242 10.833 -10.623 1.00 48.69 85 ASP A N 1
ATOM 675 C CA . ASP A 1 85 ? 19.413 11.155 -9.832 1.00 48.69 85 ASP A CA 1
ATOM 676 C C . ASP A 1 85 ? 18.989 12.241 -8.833 1.00 48.69 85 ASP A C 1
ATOM 678 O O . ASP A 1 85 ? 18.826 13.412 -9.174 1.00 48.69 85 ASP A O 1
ATOM 682 N N . VAL A 1 86 ? 18.640 11.820 -7.618 1.00 48.81 86 VAL A N 1
ATOM 683 C CA . VAL A 1 86 ? 18.447 12.729 -6.490 1.00 48.81 86 VAL A CA 1
ATOM 684 C C . VAL A 1 86 ? 19.756 12.663 -5.710 1.00 48.81 86 VAL A C 1
ATOM 686 O O . VAL A 1 86 ? 19.996 11.630 -5.078 1.00 48.81 86 VAL A O 1
ATOM 689 N N . PRO A 1 87 ? 20.604 13.711 -5.726 1.00 41.12 87 PRO A N 1
ATOM 690 C CA . PRO A 1 87 ? 21.770 13.743 -4.855 1.00 41.12 87 PRO A CA 1
ATOM 691 C C . PRO A 1 87 ? 21.313 13.618 -3.392 1.00 41.12 87 PRO A C 1
ATOM 693 O O . PRO A 1 87 ? 20.207 14.068 -3.053 1.00 41.12 87 PRO A O 1
ATOM 696 N N . PRO A 1 88 ? 22.118 12.996 -2.511 1.00 38.75 88 PRO A N 1
ATOM 697 C CA . PRO A 1 88 ? 21.744 12.837 -1.115 1.00 38.75 88 PRO A CA 1
ATOM 698 C C . PRO A 1 88 ? 21.458 14.214 -0.512 1.00 38.75 88 PRO A C 1
ATOM 700 O O . PRO A 1 88 ? 22.299 15.112 -0.556 1.00 38.75 88 PRO A O 1
ATOM 703 N N . ARG A 1 89 ? 20.266 14.389 0.071 1.00 49.94 89 ARG A N 1
ATOM 704 C CA . ARG A 1 89 ? 20.033 15.500 0.997 1.00 49.94 89 ARG A CA 1
ATOM 705 C C . ARG A 1 89 ? 20.839 15.204 2.256 1.00 49.94 89 ARG A C 1
ATOM 707 O O . ARG A 1 89 ? 20.338 14.544 3.160 1.00 49.94 89 ARG A O 1
ATOM 714 N N . SER A 1 90 ? 22.082 15.667 2.280 1.00 37.53 90 SER A N 1
ATOM 715 C CA . SER A 1 90 ? 22.865 15.770 3.504 1.00 37.53 90 SER A CA 1
ATOM 716 C C . SER A 1 90 ? 22.787 17.194 4.044 1.00 37.53 90 SER A C 1
ATOM 718 O O . SER A 1 90 ? 23.034 18.149 3.315 1.00 37.53 90 SER A O 1
ATOM 720 N N . ALA A 1 91 ? 22.492 17.251 5.344 1.00 44.81 91 ALA A N 1
ATOM 721 C CA . ALA A 1 91 ? 22.686 18.346 6.291 1.00 44.81 91 ALA A CA 1
ATOM 722 C C . ALA A 1 91 ? 21.837 19.619 6.108 1.00 44.81 91 ALA A C 1
ATOM 724 O O . ALA A 1 91 ? 22.259 20.592 5.494 1.00 44.81 91 ALA A O 1
ATOM 725 N N . ALA A 1 92 ? 20.685 19.637 6.780 1.00 36.16 92 ALA A N 1
ATOM 726 C CA . ALA A 1 92 ? 20.231 20.826 7.492 1.00 36.16 92 ALA A CA 1
ATOM 727 C C . ALA A 1 92 ? 19.494 20.380 8.766 1.00 36.16 92 ALA A C 1
ATOM 729 O O . ALA A 1 92 ? 18.548 19.596 8.696 1.00 36.16 92 ALA A O 1
ATOM 730 N N . ASP A 1 93 ? 19.996 20.886 9.892 1.00 28.92 93 ASP A N 1
ATOM 731 C CA . ASP A 1 93 ? 19.316 21.077 11.176 1.00 28.92 93 ASP A CA 1
ATOM 732 C C . ASP A 1 93 ? 19.253 19.903 12.169 1.00 28.92 93 ASP A C 1
ATOM 734 O O . ASP A 1 93 ? 18.266 19.176 12.267 1.00 28.92 93 ASP A O 1
ATOM 738 N N . ALA A 1 94 ? 20.310 19.803 12.988 1.00 28.72 94 ALA A N 1
ATOM 739 C CA . ALA A 1 94 ? 20.202 19.810 14.455 1.00 28.72 94 ALA A CA 1
ATOM 740 C C . ALA A 1 94 ? 21.597 19.985 15.093 1.00 28.72 94 ALA A C 1
ATOM 742 O O . ALA A 1 94 ? 22.406 19.056 15.055 1.00 28.72 94 ALA A O 1
ATOM 743 N N . GLY A 1 95 ? 21.853 21.158 15.688 1.00 33.56 95 GLY A N 1
ATOM 744 C CA . GLY A 1 95 ? 23.039 21.455 16.502 1.00 33.56 95 GLY A CA 1
ATOM 745 C C . GLY A 1 95 ? 23.584 22.852 16.284 1.00 33.56 95 GLY A C 1
ATOM 746 O O . GLY A 1 95 ? 24.617 22.941 15.591 1.00 33.56 95 GLY A O 1
#

Radius of gyration: 14.6 Å; chains: 1; bounding box: 38×35×39 Å

Sequence (95 aa):
MEESFGAMLTRIRLARGWSQLRVAERLCAASGVATVTRNEMSRWERGDRIPSRFWLDWLALVLEVPVEQLAGAAARSRRRRPAVDVPPRSAADAG

pLDDT: mean 87.69, std 19.46, range [28.72, 98.38]

Foldseek 3Di:
DDDALLRVLVVLCVVVVHQLQRLLVQLCVQVVNNPRHSVNNVCRNVLVDQDDLVSLVSSCVSSVHDSCVSVVNSVVSVVVDDPPPDDDPDDDDDD